Protein AF-A0A7X3HT10-F1 (afdb_monomer)

Mean predicted aligned error: 4.88 Å

Radius of gyration: 11.73 Å; Cα contacts (8 Å, |Δi|>4): 144; chains: 1; bounding box: 29×26×23 Å

Solvent-accessible surface area (backbone atoms only — not comparable to full-atom values): 4773 Å² total; per-residue (Å²): 132,87,79,68,73,38,84,69,48,95,54,71,39,43,68,68,54,54,52,51,30,47,73,76,60,34,48,39,98,89,66,46,34,35,50,74,47,80,65,53,99,66,29,15,40,37,34,38,47,43,51,99,88,60,52,74,65,56,55,50,51,43,51,50,48,48,65,71,76,42,94,58,70,46,45,43,35,30,27,44,64,100

Foldseek 3Di:
DPADEAEDDPDEDEPVRQVVQVVVPQADPLGWHWDWDCQDPLFIEIETEDDPPDDPVSVVVRVVRCVVPPPTYRHYYYYYYD

Nearest PDB structures (foldseek):
  6m2o-assembly1_A  TM=3.988E-01  e=2.477E+00  Rhodopseudomonas palustris
  8i3i-assembly1_A  TM=3.492E-01  e=2.172E+00  Vibrio harveyi
  5kei-assembly1_A  TM=3.137E-01  e=2.033E+00  Mycolicibacterium smegmatis MC2 155
  6p1j-assembly2_B  TM=3.189E-01  e=3.929E+00  Eleftheria terrae

Secondary structure (DSSP, 8-state):
-----B---S-EE-HHHHHHHHHTT-B-TTS-BEEEEEEETTEEEEEEEE-TT--HHHHHHHHHHHHHH-S-EEEEEEEEE-

pLDDT: mean 86.79, std 11.6, range [39.81, 96.56]

Sequence (82 aa):
MAKSLTRSCDTVYCASDVERNRRIGEVTSNGVVFDYTLAGSLGATFTLIREEGHSDEDLEIAAKELCRDRDVIGKIRIARVE

Structure (mmCIF, N/CA/C/O backbone):
data_AF-A0A7X3HT10-F1
#
_entry.id   AF-A0A7X3HT10-F1
#
loop_
_atom_site.group_PDB
_atom_site.id
_atom_site.type_symbol
_atom_site.label_atom_id
_atom_site.label_alt_id
_atom_site.label_comp_id
_atom_site.label_asym_id
_atom_site.label_entity_id
_atom_site.label_seq_id
_atom_site.pdbx_PDB_ins_code
_atom_site.Cartn_x
_atom_site.Cartn_y
_atom_site.Cartn_z
_atom_site.occupancy
_atom_site.B_iso_or_equiv
_atom_site.auth_seq_id
_atom_site.auth_comp_id
_atom_site.auth_asym_id
_atom_site.auth_atom_id
_atom_site.pdbx_PDB_model_num
ATOM 1 N N . MET A 1 1 ? 16.335 -6.973 9.536 1.00 39.81 1 MET A N 1
ATOM 2 C CA . MET A 1 1 ? 16.361 -5.527 9.223 1.00 39.81 1 MET A CA 1
ATOM 3 C C . MET A 1 1 ? 14.917 -5.065 9.104 1.00 39.81 1 MET A C 1
ATOM 5 O O . MET A 1 1 ? 14.243 -5.506 8.182 1.00 39.81 1 MET A O 1
ATOM 9 N N . ALA A 1 2 ? 14.406 -4.286 10.061 1.00 44.16 2 ALA A N 1
ATOM 10 C CA . ALA A 1 2 ? 13.057 -3.729 9.962 1.00 44.16 2 ALA A CA 1
ATOM 11 C C . ALA A 1 2 ? 13.050 -2.684 8.836 1.00 44.16 2 ALA A C 1
ATOM 13 O O . ALA A 1 2 ? 13.801 -1.711 8.897 1.00 44.16 2 ALA A O 1
ATOM 14 N N . LYS A 1 3 ? 12.279 -2.917 7.770 1.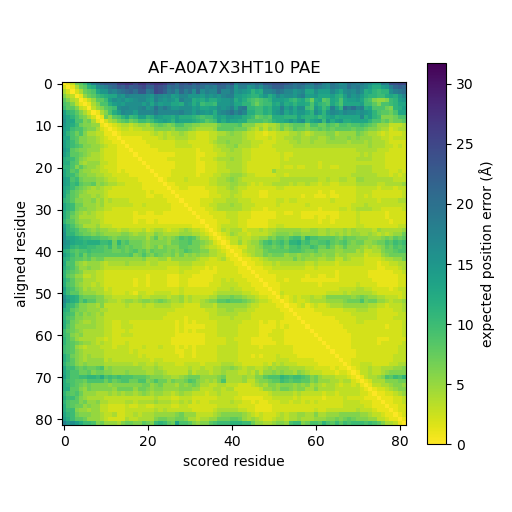00 54.75 3 LYS A N 1
ATOM 15 C CA . LYS A 1 3 ? 12.133 -1.948 6.677 1.00 54.75 3 LYS A CA 1
ATOM 16 C C . LYS A 1 3 ? 11.292 -0.787 7.215 1.00 54.75 3 LYS A C 1
ATOM 18 O O . LYS A 1 3 ? 10.118 -0.976 7.513 1.00 54.75 3 LYS A O 1
ATOM 23 N N . SER A 1 4 ? 11.906 0.381 7.409 1.00 57.50 4 SER A N 1
ATOM 24 C CA . SER A 1 4 ? 11.209 1.559 7.937 1.00 57.50 4 SER A CA 1
ATOM 25 C C . SER A 1 4 ? 10.118 2.031 6.980 1.00 57.50 4 SER A C 1
ATOM 27 O O . SER A 1 4 ? 10.378 2.301 5.805 1.00 57.50 4 SER A O 1
ATOM 29 N N . LEU A 1 5 ? 8.909 2.185 7.515 1.00 62.62 5 LEU A N 1
ATOM 30 C CA . LEU A 1 5 ? 7.791 2.836 6.846 1.00 62.62 5 LEU A CA 1
ATOM 31 C C . LEU A 1 5 ? 8.160 4.296 6.563 1.00 62.62 5 LEU A C 1
ATOM 33 O O . LEU A 1 5 ? 8.437 5.064 7.485 1.00 62.62 5 LEU A O 1
ATOM 37 N N . THR A 1 6 ? 8.182 4.701 5.295 1.00 71.00 6 THR A N 1
ATOM 38 C CA . THR A 1 6 ? 8.395 6.112 4.954 1.00 71.00 6 THR A CA 1
ATOM 39 C C . THR A 1 6 ? 7.050 6.826 5.011 1.00 71.00 6 THR A C 1
ATOM 41 O O . THR A 1 6 ? 6.225 6.661 4.115 1.00 71.00 6 THR A O 1
ATOM 44 N N . ARG A 1 7 ? 6.824 7.586 6.089 1.00 60.78 7 ARG A N 1
ATOM 45 C CA . ARG A 1 7 ? 5.511 8.146 6.463 1.00 60.78 7 ARG A CA 1
ATOM 46 C C . ARG A 1 7 ? 4.952 9.235 5.540 1.00 60.78 7 ARG A C 1
ATOM 48 O O . ARG A 1 7 ? 3.802 9.621 5.708 1.00 60.78 7 ARG A O 1
ATOM 55 N N . SER A 1 8 ? 5.713 9.700 4.559 1.00 61.09 8 SER A N 1
ATOM 56 C CA . SER A 1 8 ? 5.250 10.718 3.620 1.00 61.09 8 SER A CA 1
ATOM 57 C C . SER A 1 8 ? 6.012 10.623 2.304 1.00 61.09 8 SER A C 1
ATOM 59 O O . SER A 1 8 ? 7.244 10.574 2.279 1.00 61.09 8 SER A O 1
ATOM 61 N N . CYS A 1 9 ? 5.270 10.570 1.204 1.00 69.19 9 CYS A N 1
ATOM 62 C CA . CYS A 1 9 ? 5.782 10.819 -0.135 1.00 69.19 9 CYS A CA 1
ATOM 63 C C . CYS A 1 9 ? 4.919 11.885 -0.811 1.00 69.19 9 CYS A C 1
ATOM 65 O O . CYS A 1 9 ? 3.727 11.961 -0.532 1.00 69.19 9 CYS A O 1
ATOM 67 N N . ASP A 1 10 ? 5.518 12.685 -1.694 1.00 72.81 10 ASP A N 1
ATOM 68 C CA . ASP A 1 10 ? 4.837 13.766 -2.429 1.00 72.81 10 ASP A CA 1
ATOM 69 C C . ASP A 1 10 ? 3.860 13.248 -3.500 1.00 72.81 10 ASP A C 1
ATOM 71 O O . ASP A 1 10 ? 3.338 14.013 -4.307 1.00 72.81 10 ASP A O 1
ATOM 75 N N . THR A 1 11 ? 3.641 11.932 -3.556 1.00 81.38 11 THR A N 1
ATOM 76 C CA . THR A 1 11 ? 2.681 11.326 -4.470 1.00 81.38 11 THR A CA 1
ATOM 77 C C . THR A 1 11 ? 1.274 11.542 -3.933 1.00 81.38 11 THR A C 1
ATOM 79 O O . THR A 1 11 ? 0.952 11.136 -2.815 1.00 81.38 11 THR A O 1
ATOM 82 N N . VAL A 1 12 ? 0.443 12.152 -4.768 1.00 83.25 12 VAL A N 1
ATOM 83 C CA . VAL A 1 12 ? -0.984 12.346 -4.542 1.00 83.25 12 VAL A CA 1
ATOM 84 C C . VAL A 1 12 ? -1.744 11.432 -5.492 1.00 83.25 12 VAL A C 1
ATOM 86 O O . VAL A 1 12 ? -1.385 11.327 -6.665 1.00 83.25 12 VAL A O 1
ATOM 89 N N . TYR A 1 13 ? -2.779 10.778 -4.978 1.00 89.62 13 TYR A N 1
ATOM 90 C CA . TYR A 1 13 ? -3.695 9.960 -5.769 1.00 89.62 13 TYR A CA 1
ATOM 91 C C . TYR A 1 13 ? -5.048 10.653 -5.830 1.00 89.62 13 TYR A C 1
ATOM 93 O O . TYR A 1 13 ? -5.505 11.183 -4.821 1.00 89.62 13 TYR A O 1
ATOM 101 N N . CYS A 1 14 ? -5.714 10.617 -6.982 1.00 92.38 14 CYS A N 1
ATOM 102 C CA . CYS A 1 14 ? -7.113 11.029 -7.039 1.00 92.38 14 CYS A CA 1
ATOM 103 C C . CYS A 1 14 ? -8.028 9.840 -6.714 1.00 92.38 14 CYS A C 1
ATOM 105 O O . CYS A 1 14 ? -7.630 8.675 -6.823 1.00 92.38 14 CYS A O 1
ATOM 107 N N . ALA A 1 15 ? -9.294 10.109 -6.391 1.00 91.25 15 ALA A N 1
ATOM 108 C CA . ALA A 1 15 ? -10.279 9.058 -6.109 1.00 91.25 15 ALA A CA 1
ATOM 109 C C . ALA A 1 15 ? -10.395 8.003 -7.232 1.00 91.25 15 ALA A C 1
ATOM 111 O O . ALA A 1 15 ? -10.622 6.824 -6.960 1.00 91.25 15 ALA A O 1
ATOM 112 N N . SER A 1 16 ? -10.195 8.401 -8.495 1.00 92.88 16 SER A N 1
ATOM 113 C CA . SER A 1 16 ? -10.235 7.465 -9.628 1.00 92.88 16 SER A CA 1
ATOM 114 C C . SER A 1 16 ? -9.058 6.486 -9.627 1.00 92.88 16 SER A C 1
ATOM 116 O O . SER A 1 16 ? -9.236 5.333 -10.024 1.00 92.88 16 SER A O 1
ATOM 118 N N . ASP A 1 17 ? -7.880 6.908 -9.161 1.00 92.38 17 ASP A N 1
ATOM 119 C CA . ASP A 1 17 ? -6.71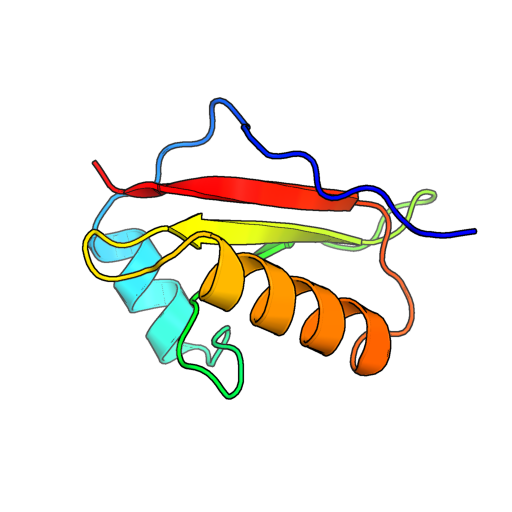6 6.027 -9.041 1.00 92.38 17 ASP A CA 1
ATOM 120 C C . ASP A 1 17 ? -6.927 5.002 -7.921 1.00 92.38 17 ASP A C 1
ATOM 122 O O . ASP A 1 17 ? -6.676 3.812 -8.109 1.00 92.38 17 ASP A O 1
ATOM 126 N N . VAL A 1 18 ? -7.476 5.445 -6.785 1.00 93.19 18 VAL A N 1
ATOM 127 C CA . VAL A 1 18 ? -7.817 4.564 -5.656 1.00 93.19 18 VAL A CA 1
ATOM 128 C C . VAL A 1 18 ? -8.829 3.505 -6.081 1.00 93.19 18 VAL A C 1
ATOM 130 O O . VAL A 1 18 ? -8.626 2.314 -5.846 1.00 93.19 18 VAL A O 1
ATOM 133 N N . GLU A 1 19 ? -9.896 3.916 -6.767 1.00 94.69 19 GLU A N 1
ATOM 134 C CA . GLU A 1 19 ? -10.914 3.001 -7.287 1.00 94.69 19 GLU A CA 1
ATOM 135 C C . GLU A 1 19 ? -10.349 2.016 -8.310 1.00 94.69 19 GLU A C 1
ATOM 137 O O . GLU A 1 19 ? -10.718 0.838 -8.320 1.00 94.69 19 GLU A O 1
ATOM 142 N N . ARG A 1 20 ? -9.431 2.466 -9.170 1.00 94.81 20 ARG A N 1
ATOM 143 C CA . ARG A 1 20 ? -8.749 1.588 -10.119 1.00 94.81 20 ARG A CA 1
ATOM 144 C C . ARG A 1 20 ? -7.955 0.504 -9.390 1.00 94.81 20 ARG A C 1
ATOM 146 O O . ARG A 1 20 ? -8.142 -0.669 -9.713 1.00 94.81 20 ARG A O 1
ATOM 153 N N . ASN A 1 21 ? -7.126 0.882 -8.420 1.00 94.50 21 ASN A N 1
ATOM 154 C CA . ASN A 1 21 ? -6.284 -0.048 -7.660 1.00 94.50 21 ASN A CA 1
ATOM 155 C C . ASN A 1 21 ? -7.135 -1.025 -6.839 1.00 94.50 21 ASN A C 1
ATOM 157 O O . ASN A 1 21 ? -6.913 -2.239 -6.849 1.00 94.50 21 ASN A O 1
ATOM 161 N N . ARG A 1 22 ? -8.219 -0.523 -6.240 1.00 94.75 22 ARG A N 1
ATOM 162 C CA . ARG A 1 22 ? -9.219 -1.343 -5.552 1.00 94.75 22 ARG A CA 1
ATOM 163 C C . ARG A 1 22 ? -9.824 -2.412 -6.466 1.00 94.75 22 ARG A C 1
ATOM 165 O O . ARG A 1 22 ? -9.927 -3.570 -6.068 1.00 94.75 22 ARG A O 1
ATOM 172 N N . ARG A 1 23 ? -10.182 -2.064 -7.707 1.00 95.38 23 ARG A N 1
ATOM 173 C CA . ARG A 1 23 ? -10.786 -3.002 -8.677 1.00 95.38 23 ARG A CA 1
ATOM 174 C C . ARG A 1 23 ? -9.842 -4.094 -9.164 1.00 95.38 23 ARG A C 1
ATOM 176 O O . ARG A 1 23 ? -10.314 -5.173 -9.510 1.00 95.38 23 ARG A O 1
ATOM 183 N N . ILE A 1 24 ? -8.540 -3.826 -9.212 1.00 93.88 24 ILE A N 1
ATOM 184 C CA . ILE A 1 24 ? -7.534 -4.831 -9.589 1.00 93.88 24 ILE A CA 1
ATOM 185 C C . ILE A 1 24 ? -7.058 -5.671 -8.394 1.00 93.88 24 ILE A C 1
ATOM 187 O O . ILE A 1 24 ? -6.253 -6.581 -8.575 1.00 93.88 24 ILE A O 1
ATOM 191 N N . GLY A 1 25 ? -7.593 -5.417 -7.193 1.00 93.12 25 GLY A N 1
ATOM 192 C CA . GLY A 1 25 ? -7.321 -6.200 -5.988 1.00 93.12 25 GLY A CA 1
ATOM 193 C C . GLY A 1 25 ? -6.095 -5.743 -5.198 1.00 93.12 25 GLY A C 1
ATOM 194 O O . GLY A 1 25 ? -5.602 -6.496 -4.361 1.00 93.12 25 GLY A O 1
ATOM 195 N N . GLU A 1 26 ? -5.597 -4.527 -5.428 1.00 95.06 26 GLU A N 1
ATOM 196 C CA . GLU A 1 26 ? -4.492 -3.941 -4.659 1.00 95.06 26 GLU A CA 1
ATOM 197 C C . GLU A 1 26 ? -5.000 -3.340 -3.346 1.00 95.06 26 GLU A C 1
ATOM 199 O O . GLU A 1 26 ? -4.948 -2.137 -3.096 1.00 95.06 26 GLU A O 1
ATOM 204 N N . VAL A 1 27 ? -5.553 -4.211 -2.505 1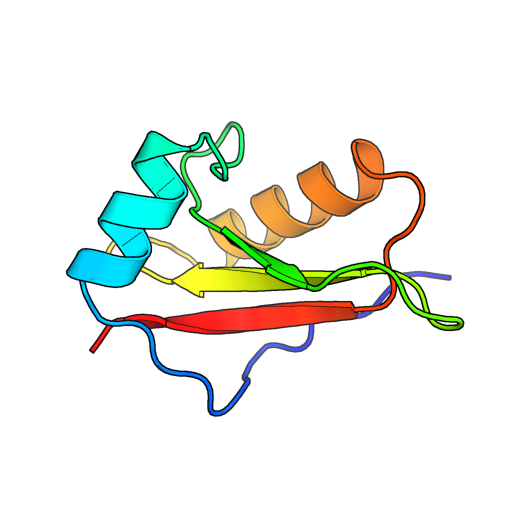.00 96.25 27 VAL A N 1
ATOM 205 C CA . VAL A 1 27 ? -6.139 -3.861 -1.213 1.00 96.25 27 VAL A CA 1
ATOM 206 C C . VAL A 1 27 ? -5.662 -4.873 -0.185 1.00 96.25 27 VAL A C 1
ATOM 208 O O . VAL A 1 27 ? -5.691 -6.078 -0.437 1.00 96.25 27 VAL A O 1
ATOM 211 N N . THR A 1 28 ? -5.195 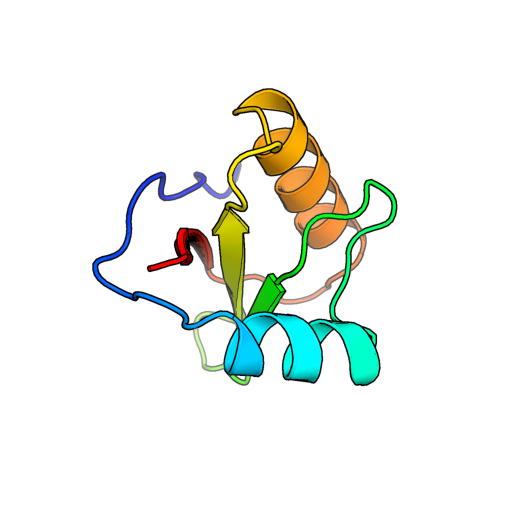-4.394 0.963 1.00 95.31 28 THR A N 1
ATOM 212 C CA . THR A 1 28 ? -4.844 -5.259 2.092 1.00 95.31 28 THR A CA 1
ATOM 213 C C . THR A 1 28 ? -6.093 -5.801 2.780 1.00 95.31 28 THR A C 1
ATOM 215 O O . THR A 1 28 ? -7.207 -5.306 2.600 1.00 95.31 28 THR A O 1
ATOM 218 N N . SER A 1 29 ? -5.917 -6.808 3.627 1.00 94.56 29 SER A N 1
ATOM 219 C CA . SER A 1 29 ? -7.012 -7.471 4.337 1.00 94.56 29 SER A CA 1
ATOM 220 C C . SER A 1 29 ? -7.784 -6.524 5.264 1.00 94.56 29 SER A C 1
ATOM 222 O O . SER A 1 29 ? -8.967 -6.744 5.515 1.00 94.56 29 SER A O 1
ATOM 224 N N . ASN A 1 30 ? -7.140 -5.458 5.756 1.00 94.50 30 ASN A N 1
ATOM 225 C CA . ASN A 1 30 ? -7.780 -4.404 6.549 1.00 94.50 30 ASN A CA 1
ATOM 226 C C . ASN A 1 30 ? -8.339 -3.233 5.715 1.00 94.50 30 ASN A C 1
ATOM 228 O O . ASN A 1 30 ? -8.722 -2.219 6.288 1.00 94.50 30 ASN A O 1
ATOM 232 N N . GLY A 1 31 ? -8.404 -3.359 4.385 1.00 94.88 31 GLY A N 1
ATOM 233 C CA . GLY A 1 31 ? -9.086 -2.400 3.509 1.00 94.88 31 GLY A CA 1
ATOM 234 C C . GLY A 1 31 ? -8.226 -1.245 2.992 1.00 94.88 31 GLY A C 1
ATOM 235 O O . GLY A 1 31 ? -8.736 -0.404 2.252 1.00 94.88 31 GLY A O 1
ATOM 236 N N . VAL A 1 32 ? -6.931 -1.207 3.314 1.00 96.00 32 VAL A N 1
ATOM 237 C CA . VAL A 1 32 ? -6.030 -0.160 2.821 1.00 96.00 32 VAL A CA 1
ATOM 238 C C . VAL A 1 32 ? -5.653 -0.456 1.374 1.00 96.00 32 VAL A C 1
ATOM 240 O O . VAL A 1 32 ? -5.041 -1.481 1.064 1.00 96.00 32 VAL A O 1
ATOM 243 N N . VAL A 1 33 ? -6.002 0.465 0.481 1.00 96.56 33 VAL A N 1
ATOM 244 C CA . VAL A 1 33 ? -5.591 0.404 -0.923 1.00 96.56 33 VAL A CA 1
ATOM 245 C C . VAL A 1 33 ? -4.104 0.724 -1.021 1.00 96.56 33 VAL A C 1
ATOM 247 O O . VAL A 1 33 ? -3.593 1.621 -0.343 1.00 96.56 33 VAL A O 1
ATOM 250 N N . PHE A 1 34 ? -3.399 0.000 -1.876 1.00 94.75 34 PHE A N 1
ATOM 251 C CA . PHE A 1 34 ? -2.016 0.298 -2.201 1.00 94.75 34 PHE A CA 1
ATOM 252 C C . PHE A 1 34 ? -1.814 0.353 -3.709 1.00 94.75 34 PHE A C 1
ATOM 254 O O . PHE A 1 34 ? -2.661 -0.060 -4.485 1.00 94.75 34 PHE A O 1
ATOM 261 N N . ASP A 1 35 ? -0.683 0.909 -4.102 1.00 93.50 35 ASP A N 1
ATOM 262 C CA . ASP A 1 35 ? -0.121 0.822 -5.444 1.00 93.50 35 ASP A CA 1
ATOM 263 C C . ASP A 1 35 ? 1.258 0.170 -5.319 1.00 93.50 35 ASP A C 1
ATOM 265 O O . ASP A 1 35 ? 1.907 0.261 -4.263 1.00 93.50 35 ASP A O 1
ATOM 269 N N . TYR A 1 36 ? 1.737 -0.487 -6.369 1.00 89.81 36 TYR A N 1
ATOM 270 C CA . TYR A 1 36 ? 3.093 -1.008 -6.390 1.00 89.81 36 TYR A CA 1
ATOM 271 C C . TYR A 1 36 ? 3.805 -0.735 -7.709 1.00 89.81 36 TYR A C 1
ATOM 273 O O . TYR A 1 36 ? 3.271 -0.817 -8.809 1.00 89.81 36 TYR A O 1
ATOM 281 N N . THR A 1 37 ? 5.098 -0.470 -7.583 1.00 86.06 37 THR A N 1
ATOM 282 C CA . THR A 1 37 ? 6.002 -0.383 -8.729 1.00 86.06 37 THR A CA 1
ATOM 283 C C . THR A 1 37 ? 6.739 -1.701 -8.902 1.00 86.06 37 THR A C 1
ATOM 285 O O . THR A 1 37 ? 7.078 -2.373 -7.920 1.00 86.06 37 THR A O 1
ATOM 288 N N . LEU A 1 38 ? 7.004 -2.063 -10.160 1.00 81.38 38 LEU A N 1
ATOM 289 C CA . LEU A 1 38 ? 7.754 -3.269 -10.501 1.00 81.38 38 LEU A CA 1
ATOM 290 C C . LEU A 1 38 ? 9.080 -3.332 -9.734 1.00 81.38 38 LEU A C 1
ATOM 292 O O . LEU A 1 38 ? 9.776 -2.328 -9.567 1.00 81.38 38 LEU A O 1
ATOM 296 N N . ALA A 1 39 ? 9.425 -4.534 -9.274 1.00 80.75 39 ALA A N 1
ATOM 297 C CA . ALA A 1 39 ? 10.642 -4.756 -8.514 1.00 80.75 39 ALA A CA 1
ATOM 298 C C . ALA A 1 39 ? 11.884 -4.435 -9.357 1.00 80.75 39 ALA A C 1
ATOM 300 O O . ALA A 1 39 ? 12.098 -5.016 -10.420 1.00 80.75 39 ALA A O 1
ATOM 301 N N . GLY A 1 40 ? 12.714 -3.520 -8.853 1.00 81.44 40 GLY A N 1
ATOM 302 C CA . GLY A 1 40 ? 14.065 -3.290 -9.359 1.00 81.44 40 GLY A CA 1
ATOM 303 C C . GLY A 1 40 ? 15.109 -4.057 -8.546 1.00 81.44 40 GLY A C 1
ATOM 304 O O . GLY A 1 40 ? 14.781 -4.887 -7.699 1.00 81.44 40 GLY A O 1
ATOM 305 N N . SER A 1 41 ? 16.386 -3.711 -8.722 1.00 84.50 41 SER A N 1
ATOM 306 C CA . SER A 1 41 ? 17.500 -4.268 -7.931 1.00 84.50 41 SER A CA 1
ATOM 307 C C . SER A 1 41 ? 17.376 -4.028 -6.419 1.00 84.50 41 SER A C 1
ATOM 309 O O . SER A 1 41 ? 17.973 -4.750 -5.627 1.00 84.50 41 SER A O 1
ATOM 311 N N . LEU A 1 42 ? 16.585 -3.030 -6.016 1.00 82.06 42 LEU A N 1
ATOM 312 C CA . LEU A 1 42 ? 16.294 -2.695 -4.620 1.00 82.06 42 LEU A CA 1
ATOM 313 C C . LEU A 1 42 ? 14.968 -3.293 -4.120 1.00 82.06 42 LEU A C 1
ATOM 315 O O . LEU A 1 42 ? 14.585 -3.044 -2.982 1.00 82.06 42 LEU A O 1
ATOM 319 N N . GLY A 1 43 ? 14.271 -4.065 -4.955 1.00 86.50 43 GLY A N 1
ATOM 320 C CA . GLY A 1 43 ? 12.946 -4.616 -4.691 1.00 86.50 43 GLY A CA 1
ATOM 321 C C . GLY A 1 43 ? 11.789 -3.712 -5.118 1.00 86.50 43 GLY A C 1
ATOM 322 O O . GLY A 1 43 ? 11.998 -2.645 -5.697 1.00 86.50 43 GLY A O 1
ATOM 323 N N . ALA A 1 44 ? 10.555 -4.163 -4.875 1.00 89.12 44 ALA A N 1
ATOM 324 C CA . ALA A 1 44 ? 9.352 -3.407 -5.222 1.00 89.12 44 ALA A CA 1
ATOM 325 C C . ALA A 1 44 ? 9.098 -2.280 -4.216 1.00 89.12 44 ALA A C 1
ATOM 327 O O . ALA A 1 44 ? 9.325 -2.435 -3.010 1.00 89.12 44 ALA A O 1
ATOM 328 N N . THR A 1 45 ? 8.621 -1.138 -4.709 1.00 90.12 45 THR A N 1
ATOM 329 C CA . THR A 1 45 ? 8.101 -0.081 -3.836 1.00 90.12 45 THR A CA 1
ATOM 330 C C . THR A 1 45 ? 6.591 -0.182 -3.789 1.00 90.12 45 THR A C 1
ATOM 332 O O . THR A 1 45 ? 5.959 -0.168 -4.842 1.00 90.12 45 THR A O 1
ATOM 335 N N . PHE A 1 46 ? 6.053 -0.236 -2.577 1.00 92.31 46 PHE A N 1
ATOM 336 C CA . PHE A 1 46 ? 4.623 -0.190 -2.305 1.00 92.31 46 PHE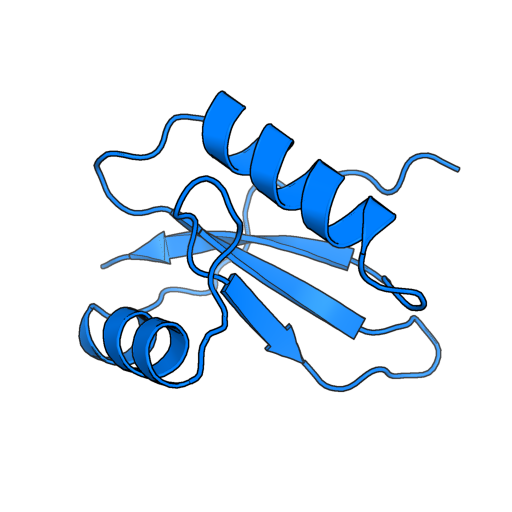 A CA 1
ATOM 337 C C . PHE A 1 46 ? 4.259 1.182 -1.746 1.00 92.31 46 PHE A C 1
ATOM 339 O O . PHE A 1 46 ? 4.966 1.716 -0.885 1.00 92.31 46 PHE A O 1
ATOM 346 N N . THR A 1 47 ? 3.156 1.743 -2.214 1.00 94.06 47 THR A N 1
ATOM 347 C CA . THR A 1 47 ? 2.616 3.012 -1.734 1.00 94.06 47 THR A CA 1
ATOM 348 C C . THR A 1 47 ? 1.242 2.743 -1.151 1.00 94.06 47 THR A C 1
ATOM 350 O O . THR A 1 47 ? 0.309 2.449 -1.886 1.00 94.06 47 THR A O 1
ATOM 353 N N . LEU A 1 48 ? 1.121 2.815 0.171 1.00 94.75 48 LEU A N 1
ATOM 354 C CA . LEU A 1 48 ? -0.163 2.757 0.859 1.00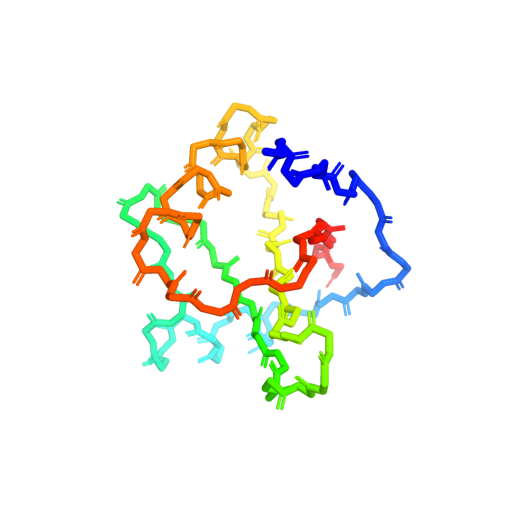 94.75 48 LEU A CA 1
ATOM 355 C C . LEU A 1 48 ? -0.891 4.083 0.651 1.00 94.75 48 LEU A C 1
ATOM 357 O O . LEU A 1 48 ? -0.310 5.146 0.888 1.00 94.75 48 LEU A O 1
ATOM 361 N N . ILE A 1 49 ? -2.148 4.025 0.230 1.00 94.56 49 ILE A N 1
ATOM 362 C CA . ILE A 1 49 ? -2.952 5.209 -0.049 1.00 94.56 49 ILE A CA 1
ATOM 363 C C . ILE A 1 49 ? -3.867 5.474 1.146 1.00 94.56 49 ILE A C 1
ATOM 365 O O . ILE A 1 49 ? -4.721 4.666 1.512 1.00 94.56 49 ILE A O 1
ATOM 369 N N . ARG A 1 50 ? -3.662 6.620 1.793 1.00 93.12 50 ARG A N 1
ATOM 370 C CA . ARG A 1 50 ? -4.423 7.037 2.965 1.00 93.12 50 ARG A CA 1
ATOM 371 C C . ARG A 1 50 ? -5.700 7.767 2.555 1.00 93.12 50 ARG A C 1
ATOM 373 O O . ARG A 1 50 ? -5.641 8.924 2.146 1.00 93.12 50 ARG A O 1
ATOM 380 N N . GLU A 1 51 ? -6.831 7.097 2.733 1.00 91.88 51 GLU A N 1
ATOM 381 C CA . GLU A 1 51 ? -8.179 7.673 2.657 1.00 91.88 51 GLU A CA 1
ATOM 382 C C . GLU A 1 51 ? -8.561 8.339 3.996 1.00 91.88 51 GLU A C 1
ATOM 384 O O . GLU A 1 51 ? -7.965 8.034 5.032 1.00 91.88 51 GLU A O 1
ATOM 389 N N . GLU A 1 52 ? -9.549 9.245 3.996 1.00 87.25 52 GLU A N 1
ATOM 390 C CA . GLU A 1 52 ? -9.924 10.065 5.171 1.00 87.25 52 GLU A CA 1
ATOM 391 C C . GLU A 1 52 ? -10.283 9.246 6.427 1.00 87.25 52 GLU A C 1
ATOM 393 O O . GLU A 1 52 ? -10.114 9.729 7.545 1.00 87.25 52 GLU A O 1
ATOM 398 N N . GLY A 1 53 ? -10.738 8.000 6.262 1.00 86.81 53 GLY A N 1
ATOM 399 C CA . GLY A 1 53 ? -11.082 7.100 7.367 1.00 86.81 53 GLY A CA 1
ATOM 400 C C . GLY A 1 53 ? -9.914 6.298 7.954 1.00 86.81 53 GLY A C 1
ATOM 401 O O . GLY A 1 53 ? -10.099 5.654 8.983 1.00 86.81 53 GLY A O 1
ATOM 402 N N . HIS A 1 54 ? -8.730 6.306 7.332 1.00 92.56 54 HIS A N 1
ATOM 403 C CA . HIS A 1 54 ? -7.616 5.445 7.741 1.00 92.56 54 HIS A CA 1
ATOM 404 C C . HIS A 1 54 ? -6.730 6.085 8.819 1.00 92.56 54 HIS A C 1
ATOM 406 O O . HIS A 1 54 ? -6.101 7.142 8.636 1.00 9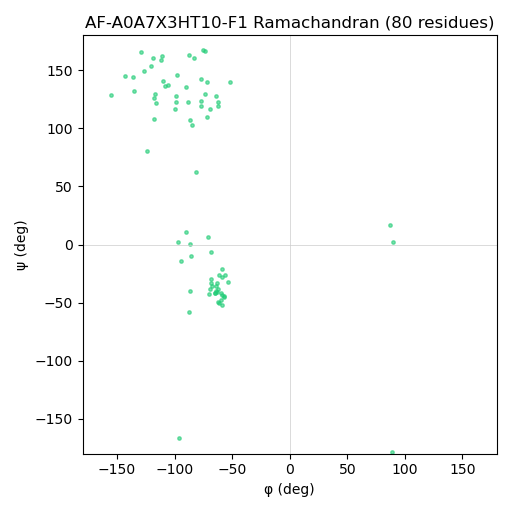2.56 54 HIS A O 1
ATOM 412 N N . SER A 1 55 ? -6.611 5.381 9.944 1.00 92.12 55 SER A N 1
ATOM 413 C CA . SER A 1 55 ? -5.710 5.733 11.038 1.00 92.12 55 SER A CA 1
ATOM 414 C C . SER A 1 55 ? -4.248 5.401 10.703 1.00 92.12 55 SER A C 1
ATOM 416 O O . SER A 1 55 ? -3.945 4.723 9.722 1.00 92.12 55 SER A O 1
ATOM 418 N N . ASP A 1 56 ? -3.302 5.900 11.508 1.00 91.00 56 ASP A N 1
ATOM 419 C CA . ASP A 1 56 ? -1.895 5.485 11.378 1.00 91.00 56 ASP A CA 1
ATOM 420 C C . ASP A 1 56 ? -1.732 3.983 11.665 1.00 91.00 56 ASP A C 1
ATOM 422 O O . ASP A 1 56 ? -0.899 3.325 11.044 1.00 91.00 56 ASP A O 1
ATOM 426 N N . GLU A 1 57 ? -2.548 3.435 12.568 1.00 92.94 57 GLU A N 1
ATOM 427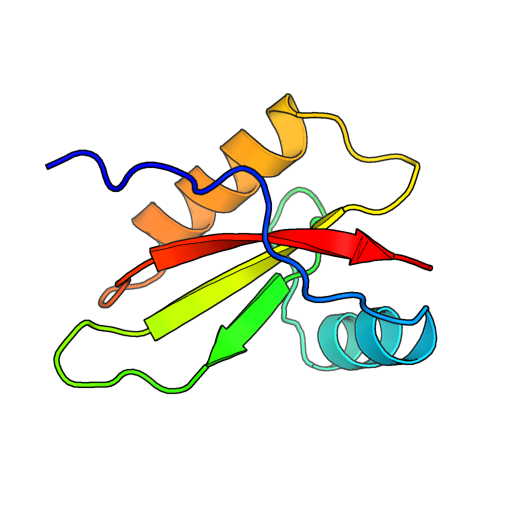 C CA . GLU A 1 57 ? -2.534 2.017 12.925 1.00 92.94 57 GLU A CA 1
ATOM 428 C C . GLU A 1 57 ? -2.954 1.134 11.743 1.00 92.94 57 GLU A C 1
ATOM 430 O O . GLU A 1 57 ? -2.286 0.139 11.459 1.00 92.94 57 GLU A O 1
ATOM 435 N N . ASP A 1 58 ? -3.974 1.542 10.982 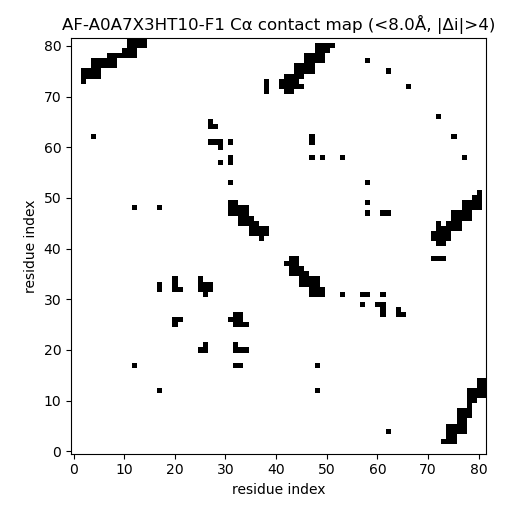1.00 94.06 58 ASP A N 1
ATOM 436 C CA . ASP A 1 58 ? -4.407 0.824 9.776 1.00 94.06 58 ASP A CA 1
ATOM 437 C C . ASP A 1 58 ? -3.287 0.730 8.736 1.00 94.06 58 ASP A C 1
ATOM 439 O O . ASP A 1 58 ? -3.061 -0.324 8.136 1.00 94.06 58 ASP A O 1
ATOM 443 N N . LEU A 1 59 ? -2.543 1.824 8.553 1.00 93.00 59 LEU A N 1
ATOM 444 C CA . LEU A 1 59 ? -1.405 1.871 7.636 1.00 93.00 59 LEU A CA 1
ATOM 445 C C . LEU A 1 59 ? -0.248 0.991 8.128 1.00 93.00 59 LEU A C 1
ATOM 447 O O . LEU A 1 59 ? 0.435 0.356 7.324 1.00 93.00 59 LEU A O 1
ATOM 451 N N . GLU A 1 60 ? -0.024 0.917 9.440 1.00 92.69 60 GLU A N 1
ATOM 452 C CA . GLU A 1 60 ? 0.990 0.034 10.020 1.00 92.69 60 GLU A CA 1
ATOM 453 C C . GLU A 1 60 ? 0.614 -1.447 9.894 1.00 92.69 60 GLU A C 1
ATOM 455 O O . GLU A 1 60 ? 1.489 -2.271 9.614 1.00 92.69 60 GLU A O 1
ATOM 460 N N . ILE A 1 61 ? -0.665 -1.798 10.060 1.00 94.12 61 ILE A N 1
ATOM 461 C CA . ILE A 1 61 ? -1.177 -3.156 9.825 1.00 94.12 61 ILE A CA 1
ATOM 462 C C . ILE A 1 61 ? -0.993 -3.534 8.353 1.00 94.12 61 ILE A C 1
ATOM 464 O O . ILE A 1 61 ? -0.382 -4.564 8.066 1.00 94.12 61 ILE A O 1
ATOM 468 N N . ALA A 1 62 ? -1.417 -2.666 7.432 1.00 94.88 62 ALA A N 1
ATOM 469 C CA . ALA A 1 62 ? -1.269 -2.873 5.994 1.00 94.88 62 ALA A CA 1
ATOM 470 C C . ALA A 1 62 ? 0.204 -3.042 5.583 1.00 94.88 62 ALA A C 1
ATOM 472 O O . ALA A 1 62 ? 0.560 -3.949 4.830 1.00 94.88 62 ALA A O 1
ATOM 473 N N . ALA A 1 63 ? 1.102 -2.218 6.129 1.00 92.81 63 ALA A N 1
ATOM 474 C CA . ALA A 1 63 ? 2.533 -2.338 5.870 1.00 92.81 63 ALA A CA 1
ATOM 475 C C . ALA A 1 63 ? 3.121 -3.664 6.376 1.00 92.81 63 ALA A C 1
ATOM 477 O O . ALA A 1 63 ? 3.959 -4.266 5.698 1.00 92.81 63 ALA A O 1
ATOM 478 N N . LYS A 1 64 ? 2.701 -4.118 7.566 1.00 92.50 64 LYS A N 1
ATOM 479 C CA . LYS A 1 64 ? 3.117 -5.409 8.135 1.00 92.50 64 LYS A CA 1
ATOM 480 C C . LYS A 1 64 ? 2.606 -6.574 7.293 1.00 92.50 64 LYS A C 1
ATOM 482 O O . LYS A 1 64 ? 3.371 -7.507 7.059 1.00 92.50 64 LYS A O 1
ATOM 487 N N . GLU A 1 65 ? 1.363 -6.503 6.823 1.00 93.62 65 GLU A N 1
ATOM 488 C CA . GLU A 1 65 ? 0.770 -7.491 5.918 1.00 93.62 65 GLU A CA 1
ATOM 489 C C . GLU A 1 65 ? 1.576 -7.595 4.624 1.00 93.62 65 GLU A C 1
ATOM 491 O O . GLU A 1 65 ? 2.062 -8.675 4.300 1.00 93.62 65 GLU A O 1
ATOM 496 N N . LEU A 1 66 ? 1.852 -6.471 3.954 1.00 91.88 66 LEU A N 1
ATOM 497 C CA . LEU A 1 66 ? 2.695 -6.469 2.756 1.00 91.88 66 LEU A CA 1
ATOM 498 C C . LEU A 1 66 ? 4.077 -7.069 3.042 1.00 91.88 66 LEU A C 1
ATOM 500 O O . LEU A 1 66 ? 4.540 -7.912 2.279 1.00 91.88 66 LEU A O 1
ATOM 504 N N . CYS A 1 67 ? 4.716 -6.690 4.157 1.00 90.44 67 CYS A N 1
ATOM 505 C CA . CYS A 1 67 ? 6.008 -7.249 4.580 1.00 90.44 67 CYS A CA 1
ATOM 506 C C . CYS A 1 67 ? 5.999 -8.764 4.795 1.00 90.44 67 CYS A C 1
ATOM 508 O O . CYS A 1 67 ? 7.055 -9.383 4.668 1.00 90.44 67 CYS A O 1
ATOM 510 N N . ARG A 1 68 ? 4.849 -9.344 5.147 1.00 89.81 68 ARG A N 1
ATOM 511 C CA . ARG A 1 68 ? 4.679 -10.784 5.341 1.00 89.81 68 ARG A CA 1
ATOM 512 C C . ARG A 1 68 ? 4.353 -11.498 4.030 1.00 89.81 68 ARG A C 1
ATOM 514 O O . ARG A 1 68 ? 4.868 -12.586 3.801 1.00 89.81 68 ARG A O 1
ATOM 521 N N . ASP A 1 69 ? 3.519 -10.888 3.195 1.00 88.19 69 ASP A N 1
ATOM 522 C CA . ASP A 1 69 ? 2.891 -11.546 2.047 1.00 88.19 69 ASP A CA 1
ATOM 523 C C . ASP A 1 69 ? 3.668 -11.340 0.732 1.00 88.19 69 ASP A C 1
ATOM 525 O O . ASP A 1 69 ? 3.403 -12.017 -0.264 1.00 88.19 69 ASP A O 1
ATOM 529 N N . ARG A 1 70 ? 4.619 -10.395 0.689 1.00 86.75 70 ARG A N 1
ATOM 530 C CA . ARG A 1 70 ? 5.427 -10.088 -0.502 1.00 86.75 70 ARG A CA 1
ATOM 531 C C . ARG A 1 70 ? 6.904 -10.392 -0.272 1.00 86.75 70 ARG A C 1
ATOM 533 O O . ARG A 1 70 ? 7.560 -9.771 0.562 1.00 86.75 70 ARG A O 1
ATOM 540 N N . ASP A 1 71 ? 7.451 -11.264 -1.117 1.00 80.50 71 ASP A N 1
ATOM 541 C CA . ASP A 1 71 ? 8.838 -11.737 -1.013 1.00 80.50 71 ASP A CA 1
ATOM 542 C C . ASP A 1 71 ? 9.884 -10.625 -1.205 1.00 80.50 71 ASP A C 1
ATOM 544 O O . ASP A 1 71 ? 10.926 -10.609 -0.546 1.00 80.50 71 ASP A O 1
ATOM 548 N N . VAL A 1 72 ? 9.618 -9.660 -2.095 1.00 83.06 72 VAL A N 1
ATOM 549 C CA . VAL A 1 72 ? 10.612 -8.659 -2.514 1.00 83.06 72 VAL A CA 1
ATOM 550 C C . VAL A 1 72 ? 10.116 -7.234 -2.284 1.00 83.06 72 VAL A C 1
ATOM 552 O O . VAL A 1 72 ? 9.705 -6.527 -3.203 1.00 83.06 72 VAL A O 1
ATOM 555 N N . ILE A 1 73 ? 10.220 -6.777 -1.038 1.00 84.62 73 ILE A N 1
ATOM 556 C CA . ILE A 1 73 ? 9.927 -5.381 -0.676 1.00 84.62 73 ILE A CA 1
ATOM 557 C C . ILE A 1 73 ? 11.208 -4.563 -0.577 1.00 84.62 73 ILE A C 1
ATOM 559 O O . ILE A 1 73 ? 12.073 -4.868 0.239 1.00 84.62 73 ILE A O 1
ATOM 563 N N . GLY A 1 74 ? 11.301 -3.486 -1.344 1.00 84.75 74 GLY A N 1
ATOM 564 C CA . GLY A 1 74 ? 12.332 -2.469 -1.169 1.00 84.75 74 GLY A CA 1
ATOM 565 C C . GLY A 1 74 ? 11.909 -1.404 -0.169 1.00 84.75 74 GLY A C 1
ATOM 566 O O . GLY A 1 74 ? 12.566 -1.190 0.850 1.00 84.75 74 GLY A O 1
ATOM 567 N N . LYS A 1 75 ? 10.780 -0.745 -0.449 1.00 88.31 75 LYS A N 1
ATOM 568 C CA . LYS A 1 75 ? 10.300 0.408 0.320 1.00 88.31 75 LYS A CA 1
ATOM 569 C C . LYS A 1 75 ? 8.780 0.395 0.431 1.00 88.31 75 LYS A C 1
ATOM 571 O O . LYS A 1 75 ? 8.099 0.023 -0.518 1.00 88.31 75 LYS A O 1
ATOM 576 N N . ILE A 1 76 ? 8.268 0.857 1.570 1.00 90.88 76 ILE A N 1
ATOM 577 C CA . ILE A 1 76 ? 6.846 1.156 1.753 1.00 90.88 76 ILE A CA 1
ATOM 578 C C . ILE A 1 76 ? 6.703 2.651 2.035 1.00 90.88 76 ILE A C 1
ATOM 580 O O . ILE A 1 76 ? 7.429 3.206 2.869 1.00 90.88 76 ILE A O 1
ATOM 584 N N . ARG A 1 77 ? 5.808 3.305 1.298 1.00 91.62 77 ARG A N 1
ATOM 585 C CA . ARG A 1 77 ? 5.493 4.735 1.389 1.00 91.62 77 ARG A CA 1
ATOM 586 C C . ARG A 1 77 ? 4.032 4.926 1.769 1.00 91.62 77 ARG A C 1
ATOM 588 O O . ARG A 1 77 ? 3.230 4.021 1.568 1.00 91.62 77 ARG A O 1
ATOM 595 N N . ILE A 1 78 ? 3.705 6.108 2.275 1.00 91.50 78 ILE A N 1
ATOM 596 C CA . ILE A 1 78 ? 2.325 6.541 2.495 1.00 91.50 78 ILE A CA 1
ATOM 597 C C . ILE A 1 78 ? 2.058 7.768 1.621 1.00 91.50 78 ILE A C 1
ATOM 599 O O . ILE A 1 78 ? 2.806 8.749 1.683 1.00 91.50 78 ILE A O 1
ATOM 603 N N . ALA A 1 79 ? 1.001 7.691 0.819 1.00 91.38 79 ALA A N 1
ATOM 604 C CA . ALA A 1 79 ? 0.441 8.773 0.018 1.00 91.38 79 ALA A CA 1
ATOM 605 C C . ALA A 1 79 ? -0.930 9.183 0.571 1.00 91.38 79 ALA A C 1
ATOM 607 O O . ALA A 1 79 ? -1.550 8.429 1.323 1.00 91.38 79 ALA A O 1
ATOM 608 N N . ARG A 1 80 ? -1.407 10.373 0.205 1.00 87.69 80 ARG A N 1
ATOM 609 C CA . ARG A 1 80 ? -2.761 10.848 0.531 1.00 87.69 80 ARG A CA 1
ATOM 610 C C . ARG A 1 80 ? -3.605 10.952 -0.733 1.00 87.69 80 ARG A C 1
ATOM 612 O O . ARG A 1 80 ? -3.063 11.025 -1.837 1.00 87.69 80 ARG A O 1
ATOM 619 N N . VAL A 1 81 ? -4.917 10.945 -0.533 1.00 88.12 81 VAL A N 1
ATOM 620 C CA . VAL A 1 81 ? -5.895 11.243 -1.580 1.00 88.12 81 VAL A CA 1
ATOM 621 C C . VAL A 1 81 ? -6.188 12.744 -1.582 1.00 88.12 81 VAL A C 1
ATOM 623 O O . VAL A 1 81 ? -6.363 13.315 -0.504 1.00 88.12 81 VAL A O 1
ATOM 626 N N . GLU A 1 82 ? -6.233 13.355 -2.767 1.00 81.94 82 GLU A N 1
ATOM 627 C CA . GLU A 1 82 ? -6.757 14.716 -3.000 1.00 81.94 82 GLU A CA 1
ATOM 628 C C . GLU A 1 82 ? -7.938 14.701 -3.981 1.00 81.94 82 GLU A C 1
ATOM 630 O O . GLU A 1 82 ? -7.996 13.800 -4.858 1.00 81.94 82 GLU A O 1
#